Protein AF-A0AAD3X1U6-F1 (afdb_monomer)

Organism: Microbacterium maritypicum (NCBI:txid33918)

Nearest PDB structures (foldseek):
  9b3d-assembly1_H  TM=2.209E-01  e=3.262E+00  Mus musculus

Secondary structure (DSSP, 8-state):
-HHHHHHHHHHHHHT-HHHHHHHHH-HHHHHHHHHHS---TTS--------HHHHHHHHTT-HHHHHHTT--HHHHHHHHHHHHGGG-BTTBSHHHHHHHHHHHHTTTSPPP---

Mean predicted aligned error: 3.92 Å

InterPro domains:
  IPR036622 Dioxygenase LigAB, LigA subunit superfamily [G3DSA:1.10.700.10] (38-104)
  IPR036622 Dioxygenase LigAB, LigA subunit superfamily [SSF48076] (41-89)

Radius of gyration: 14.06 Å; Cα contacts (8 Å, |Δi|>4): 107; chains: 1; bounding box: 36×24×38 Å

Sequence (115 aa):
MSRYMMNKFIRAVEMSTANVNAYVADTEGFVDGWLAGGAGPDAVADDRVLTPEERTAFVERDYGTLYGLGAHPYLLWHFTEAVYEHEYTEGSGWRELVERYRAAIIPHGEVDDIP

Solvent-accessible surface area (backbone atoms only — not comparable to full-atom values): 6648 Å² total; per-residue (Å²): 110,50,52,57,39,53,46,48,48,46,46,59,34,61,73,36,73,69,38,32,51,46,34,66,76,36,37,57,62,41,52,52,54,54,41,75,43,67,52,53,97,92,44,78,83,61,79,52,58,67,52,74,66,59,49,48,26,58,54,72,64,35,61,37,57,39,44,62,70,50,39,49,56,67,61,48,50,56,35,52,48,63,68,45,56,86,74,44,54,101,87,50,37,70,70,58,50,52,53,56,48,46,66,43,32,54,87,66,47,82,69,60,97,72,133

Structure (mmCIF, N/CA/C/O backbone):
data_AF-A0AAD3X1U6-F1
#
_entry.id   AF-A0AAD3X1U6-F1
#
loop_
_atom_site.group_PDB
_atom_site.id
_atom_site.type_symbol
_atom_site.label_atom_id
_atom_site.label_alt_id
_atom_site.label_comp_id
_atom_site.label_asym_id
_atom_site.label_entity_id
_atom_site.label_seq_id
_atom_site.pdbx_PDB_ins_code
_atom_site.Cartn_x
_atom_site.Cartn_y
_atom_site.Cartn_z
_atom_site.occupancy
_atom_site.B_iso_or_equiv
_atom_site.auth_seq_id
_atom_site.auth_comp_id
_atom_site.auth_asym_id
_atom_site.auth_atom_id
_atom_site.pdbx_PDB_model_num
ATOM 1 N N . MET A 1 1 ? 16.660 2.490 -6.708 1.00 61.06 1 MET A N 1
ATOM 2 C CA . MET A 1 1 ? 15.426 2.597 -7.515 1.00 61.06 1 MET A CA 1
ATOM 3 C C . MET A 1 1 ? 14.215 1.992 -6.811 1.00 61.06 1 MET A C 1
ATOM 5 O O . MET A 1 1 ? 13.141 2.545 -6.984 1.00 61.06 1 MET A O 1
ATOM 9 N N . SER A 1 2 ? 14.354 0.953 -5.972 1.00 76.56 2 SER A N 1
ATOM 10 C CA . SER A 1 2 ? 13.187 0.293 -5.358 1.00 76.56 2 SER A CA 1
ATOM 11 C C . SER A 1 2 ? 12.333 1.219 -4.473 1.00 76.56 2 SER A C 1
ATOM 13 O O . SER A 1 2 ? 11.138 1.327 -4.706 1.00 76.56 2 SER A O 1
ATOM 15 N N . ARG A 1 3 ? 12.942 2.071 -3.626 1.00 90.12 3 ARG A N 1
ATOM 16 C CA . ARG A 1 3 ? 12.212 3.148 -2.909 1.00 90.12 3 ARG A CA 1
ATOM 17 C C . ARG A 1 3 ? 11.392 4.066 -3.827 1.00 90.12 3 ARG A C 1
ATOM 19 O O . ARG A 1 3 ? 10.314 4.506 -3.448 1.00 90.12 3 ARG A O 1
ATOM 26 N N . TYR A 1 4 ? 11.886 4.382 -5.027 1.00 92.25 4 TYR A N 1
ATOM 27 C CA . TYR A 1 4 ? 11.123 5.182 -5.991 1.00 92.25 4 TYR A CA 1
ATOM 28 C C . TYR A 1 4 ? 9.941 4.380 -6.553 1.00 92.25 4 TYR A C 1
ATOM 30 O O . TYR A 1 4 ? 8.832 4.904 -6.582 1.00 92.25 4 TYR A O 1
ATOM 38 N N . MET A 1 5 ? 10.153 3.114 -6.930 1.00 94.50 5 MET A N 1
ATOM 39 C CA . MET A 1 5 ? 9.090 2.230 -7.426 1.00 94.50 5 MET A CA 1
ATOM 40 C C . MET A 1 5 ? 8.011 1.952 -6.380 1.00 94.50 5 MET A C 1
ATOM 42 O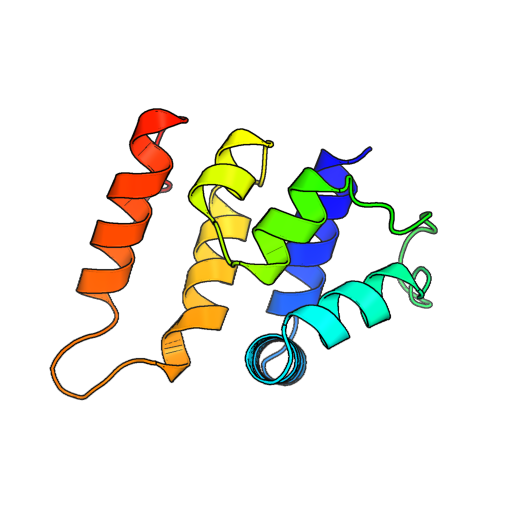 O . MET A 1 5 ? 6.835 2.078 -6.696 1.00 94.50 5 MET A O 1
ATOM 46 N N . MET A 1 6 ? 8.389 1.686 -5.131 1.00 95.81 6 MET A N 1
ATOM 47 C CA . MET A 1 6 ? 7.457 1.483 -4.022 1.00 95.81 6 MET A CA 1
ATOM 48 C C . MET A 1 6 ? 6.553 2.708 -3.819 1.00 95.81 6 MET A C 1
ATOM 50 O O . MET A 1 6 ? 5.331 2.594 -3.839 1.00 95.81 6 MET A O 1
ATOM 54 N N . ASN A 1 7 ? 7.136 3.908 -3.728 1.00 95.81 7 ASN A N 1
ATOM 55 C CA . ASN A 1 7 ? 6.357 5.143 -3.591 1.00 95.81 7 ASN A CA 1
ATOM 56 C C . ASN A 1 7 ? 5.518 5.460 -4.842 1.00 95.81 7 ASN A C 1
ATOM 58 O O . ASN A 1 7 ? 4.438 6.043 -4.743 1.00 95.81 7 ASN A O 1
ATOM 62 N N . LYS A 1 8 ? 5.983 5.060 -6.031 1.00 94.12 8 LYS A N 1
ATOM 63 C CA . LYS A 1 8 ? 5.217 5.185 -7.276 1.00 94.12 8 LYS A CA 1
ATOM 64 C C . LYS A 1 8 ? 4.026 4.227 -7.310 1.00 94.12 8 LYS A C 1
ATOM 66 O O . LYS A 1 8 ? 2.968 4.632 -7.783 1.00 94.12 8 LYS A O 1
ATOM 71 N N . PHE A 1 9 ? 4.180 3.007 -6.797 1.00 95.94 9 PHE A N 1
ATOM 72 C CA . PHE A 1 9 ? 3.093 2.039 -6.661 1.00 95.94 9 PHE A CA 1
ATOM 73 C C . PHE A 1 9 ? 2.038 2.523 -5.663 1.00 95.94 9 PHE A C 1
ATOM 75 O O . PHE A 1 9 ? 0.863 2.568 -6.016 1.00 95.94 9 PHE A O 1
ATOM 82 N N . ILE A 1 10 ? 2.464 2.996 -4.485 1.00 97.25 10 ILE A N 1
ATOM 83 C CA . ILE A 1 10 ? 1.588 3.631 -3.484 1.00 97.25 10 ILE A CA 1
ATOM 84 C C . ILE A 1 10 ? 0.721 4.711 -4.143 1.00 97.25 10 ILE A C 1
ATOM 86 O O . ILE A 1 10 ? -0.507 4.657 -4.088 1.00 97.25 10 ILE A O 1
ATOM 90 N N . ARG A 1 11 ? 1.360 5.633 -4.875 1.00 94.25 11 ARG A N 1
ATOM 91 C CA . ARG A 1 11 ? 0.650 6.680 -5.617 1.00 94.25 11 ARG A CA 1
ATOM 92 C C . ARG A 1 11 ? -0.288 6.107 -6.684 1.00 94.25 11 ARG A C 1
ATOM 94 O O . ARG A 1 11 ? -1.371 6.641 -6.887 1.00 94.25 11 ARG A O 1
ATOM 101 N N . ALA A 1 12 ? 0.110 5.054 -7.397 1.00 93.75 12 ALA A N 1
ATOM 102 C CA . ALA A 1 12 ? -0.725 4.448 -8.433 1.00 93.75 12 ALA A CA 1
ATOM 103 C C . ALA A 1 12 ? -2.029 3.865 -7.863 1.00 93.75 12 ALA A C 1
ATOM 105 O O . ALA A 1 12 ? -3.070 3.996 -8.510 1.00 93.75 12 ALA A O 1
ATOM 106 N N . VAL A 1 13 ? -1.983 3.278 -6.662 1.00 96.12 13 VAL A N 1
ATOM 107 C CA . VAL A 1 13 ? -3.180 2.809 -5.948 1.00 96.12 13 VAL A CA 1
ATOM 108 C C . VAL A 1 13 ? -4.037 3.996 -5.502 1.00 96.12 13 VAL A C 1
ATOM 110 O O . VAL A 1 13 ? -5.218 4.052 -5.831 1.00 96.12 13 VAL A O 1
ATOM 113 N N . GLU A 1 14 ? -3.439 4.979 -4.827 1.00 92.94 14 GLU A N 1
ATOM 114 C CA . GLU A 1 14 ? -4.152 6.107 -4.203 1.00 92.94 14 GLU A CA 1
ATOM 115 C C . GLU A 1 14 ? -4.747 7.108 -5.218 1.00 92.94 14 GLU A C 1
ATOM 117 O O . GLU A 1 14 ? -5.670 7.857 -4.916 1.00 92.94 14 GLU A O 1
ATOM 122 N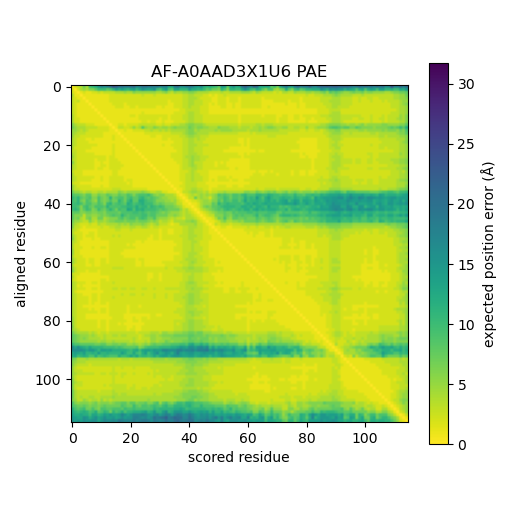 N . MET A 1 15 ? -4.259 7.120 -6.462 1.00 86.62 15 MET A N 1
ATOM 123 C CA . MET A 1 15 ? -4.631 8.125 -7.466 1.00 86.62 15 MET A CA 1
ATOM 124 C C . MET A 1 15 ? -6.116 8.161 -7.861 1.00 86.62 15 MET A C 1
ATOM 126 O O . MET A 1 15 ? -6.545 9.128 -8.496 1.00 86.62 15 MET A O 1
ATOM 130 N N . SER A 1 16 ? -6.901 7.124 -7.556 1.00 92.50 16 SER A N 1
ATOM 131 C CA . SER A 1 16 ? -8.352 7.157 -7.752 1.00 92.50 16 SER A CA 1
ATOM 132 C C . SER A 1 16 ? -9.075 6.131 -6.887 1.00 92.50 16 SER A C 1
ATOM 134 O O . SER A 1 16 ? -8.562 5.040 -6.646 1.00 92.50 16 SER A O 1
ATOM 136 N N . THR A 1 17 ? -10.331 6.420 -6.540 1.00 94.06 17 THR A N 1
ATOM 137 C CA . THR A 1 17 ? -11.230 5.461 -5.877 1.00 94.06 17 THR A CA 1
ATOM 138 C C . THR A 1 17 ? -11.352 4.148 -6.655 1.00 94.06 17 THR A C 1
ATOM 140 O O . THR A 1 17 ? -11.455 3.084 -6.059 1.00 94.06 17 THR A O 1
ATOM 143 N N . ALA A 1 18 ? -11.306 4.195 -7.991 1.00 95.94 18 ALA A N 1
ATOM 144 C CA . ALA A 1 18 ? -11.356 2.990 -8.816 1.00 95.94 18 ALA A CA 1
ATOM 145 C C . ALA A 1 18 ? -10.130 2.087 -8.599 1.00 95.94 18 ALA A C 1
ATOM 147 O O . ALA A 1 18 ? -10.285 0.873 -8.497 1.00 95.94 18 ALA A O 1
ATOM 148 N N . ASN A 1 19 ? -8.935 2.673 -8.485 1.00 96.31 19 ASN A N 1
ATOM 149 C CA . ASN A 1 19 ? -7.706 1.921 -8.234 1.00 96.31 19 ASN A CA 1
ATOM 150 C C . ASN A 1 19 ? -7.656 1.379 -6.808 1.00 96.31 19 ASN A C 1
ATOM 152 O O . ASN A 1 19 ? -7.300 0.219 -6.633 1.00 96.31 19 ASN A O 1
ATOM 156 N N . VAL A 1 20 ? -8.069 2.174 -5.817 1.00 97.69 20 VAL A N 1
ATOM 157 C CA . VAL A 1 20 ? -8.212 1.706 -4.430 1.00 97.69 20 VAL A CA 1
ATOM 158 C C . VAL A 1 20 ? -9.163 0.511 -4.376 1.00 97.69 20 VAL A C 1
ATOM 160 O O . VAL A 1 20 ? -8.789 -0.540 -3.871 1.00 97.69 20 VAL A O 1
ATOM 163 N N . ASN A 1 21 ? -10.351 0.616 -4.979 1.00 96.62 21 ASN A N 1
ATOM 164 C CA . ASN A 1 21 ? -11.323 -0.479 -5.004 1.00 96.62 21 ASN A CA 1
ATOM 165 C C . ASN A 1 21 ? -10.789 -1.725 -5.725 1.00 96.62 21 ASN A C 1
ATOM 167 O O . ASN A 1 21 ? -11.024 -2.841 -5.268 1.00 96.62 21 ASN A O 1
ATOM 171 N N . ALA A 1 22 ? -10.070 -1.551 -6.838 1.00 97.19 22 ALA A N 1
ATOM 172 C CA . ALA A 1 22 ? -9.464 -2.661 -7.570 1.00 97.19 22 ALA A CA 1
ATOM 173 C C . ALA A 1 22 ? -8.363 -3.350 -6.748 1.00 97.19 22 ALA A C 1
ATOM 175 O O . ALA A 1 22 ? -8.352 -4.574 -6.656 1.00 97.19 22 ALA A O 1
ATOM 176 N N . TYR A 1 23 ? -7.491 -2.568 -6.108 1.00 98.00 23 TYR A N 1
ATOM 177 C CA . TYR A 1 23 ? -6.462 -3.067 -5.197 1.00 98.00 23 TYR A CA 1
ATOM 178 C C . TYR A 1 23 ? -7.070 -3.805 -4.007 1.00 98.00 23 TYR A C 1
ATOM 180 O O . TYR A 1 23 ? -6.580 -4.844 -3.588 1.00 98.00 23 TYR A O 1
ATOM 188 N N . VAL A 1 24 ? -8.163 -3.283 -3.460 1.00 96.81 24 VAL A N 1
ATOM 189 C CA . VAL A 1 24 ? -8.834 -3.888 -2.315 1.00 96.81 24 VAL A CA 1
ATOM 190 C C . VAL A 1 24 ? -9.490 -5.219 -2.675 1.00 96.81 24 VAL A C 1
ATOM 192 O O . VAL A 1 24 ? -9.413 -6.167 -1.892 1.00 96.81 24 VAL A O 1
ATOM 195 N N . ALA A 1 25 ? -10.147 -5.277 -3.835 1.00 97.31 25 ALA A N 1
ATOM 196 C CA . ALA A 1 25 ? -10.891 -6.447 -4.285 1.00 97.31 25 ALA A CA 1
ATOM 197 C C . ALA A 1 25 ? -9.982 -7.621 -4.685 1.00 97.31 25 ALA A C 1
ATOM 199 O O . ALA A 1 25 ? -10.366 -8.773 -4.491 1.00 97.31 25 ALA A O 1
ATOM 200 N N . ASP A 1 26 ? -8.800 -7.330 -5.236 1.00 98.12 26 ASP A N 1
ATOM 201 C CA . ASP A 1 26 ? -7.798 -8.321 -5.634 1.00 98.12 26 ASP A CA 1
ATOM 202 C C . ASP A 1 26 ? -6.386 -7.732 -5.488 1.00 98.12 26 ASP A C 1
ATOM 204 O O . ASP A 1 26 ? -5.787 -7.239 -6.448 1.00 98.12 26 ASP A O 1
ATOM 208 N N . THR A 1 27 ? -5.865 -7.749 -4.256 1.00 97.88 27 THR A N 1
ATOM 209 C CA . THR A 1 27 ? -4.568 -7.140 -3.927 1.00 97.88 27 THR A CA 1
ATOM 210 C C . THR A 1 27 ? -3.439 -7.736 -4.765 1.00 97.88 27 THR A C 1
ATOM 212 O O . THR A 1 27 ? -2.645 -7.001 -5.351 1.00 97.88 27 THR A O 1
ATOM 215 N N . GLU A 1 28 ? -3.369 -9.066 -4.849 1.00 98.38 28 GLU A N 1
ATOM 216 C CA . GLU A 1 28 ? -2.310 -9.750 -5.591 1.00 98.38 28 GLU A CA 1
ATOM 217 C C . GLU A 1 28 ? -2.432 -9.502 -7.097 1.00 98.38 28 GLU A C 1
ATOM 219 O O . GLU A 1 28 ? -1.446 -9.113 -7.730 1.00 98.38 28 GLU A O 1
ATOM 224 N N . GLY A 1 29 ? -3.638 -9.623 -7.659 1.00 98.31 29 GLY A N 1
ATOM 225 C CA . GLY A 1 29 ? -3.869 -9.359 -9.076 1.00 98.31 29 GLY A CA 1
ATOM 226 C C . GLY A 1 29 ? -3.579 -7.911 -9.471 1.00 98.31 29 GLY A C 1
ATOM 227 O O . GLY A 1 29 ? -3.015 -7.669 -10.543 1.00 98.31 29 GLY A O 1
ATOM 228 N N . PHE A 1 30 ? -3.887 -6.936 -8.609 1.00 97.81 30 PHE A N 1
ATOM 229 C CA . PHE A 1 30 ? -3.537 -5.537 -8.861 1.00 97.81 30 PHE A CA 1
ATOM 230 C C . PHE A 1 30 ? -2.021 -5.319 -8.846 1.00 97.81 30 PHE A C 1
ATOM 232 O O . PHE A 1 30 ? -1.490 -4.659 -9.745 1.00 97.81 30 PHE A O 1
ATOM 239 N N . VAL A 1 31 ? -1.319 -5.866 -7.845 1.00 97.94 31 VAL A N 1
ATOM 240 C CA . VAL A 1 31 ? 0.146 -5.769 -7.741 1.00 97.94 31 VAL A CA 1
ATOM 241 C C . VAL A 1 31 ? 0.796 -6.363 -8.991 1.00 97.94 31 VAL A C 1
ATOM 243 O O . VAL A 1 31 ? 1.557 -5.674 -9.672 1.00 97.94 31 VAL A O 1
ATOM 246 N N . ASP A 1 32 ? 0.438 -7.593 -9.356 1.00 97.38 32 ASP A N 1
ATOM 247 C CA . ASP A 1 32 ? 1.017 -8.276 -10.516 1.00 97.38 32 ASP A CA 1
ATOM 248 C C . ASP A 1 32 ? 0.674 -7.579 -11.836 1.00 97.38 32 ASP A C 1
ATOM 250 O O . ASP A 1 32 ? 1.539 -7.412 -12.699 1.00 97.38 32 ASP A O 1
ATOM 254 N N . GLY A 1 33 ? -0.565 -7.103 -11.982 1.00 96.38 33 GLY A N 1
ATOM 255 C CA . GLY A 1 33 ? -0.995 -6.345 -13.154 1.00 96.38 33 GLY A CA 1
ATOM 256 C C . GLY A 1 33 ? -0.237 -5.027 -13.314 1.00 96.38 33 GLY A C 1
ATOM 257 O O . GLY A 1 33 ? 0.132 -4.648 -14.430 1.00 96.38 33 GLY A O 1
ATOM 258 N N . TRP A 1 34 ? 0.049 -4.333 -12.209 1.00 95.12 34 TRP A N 1
ATOM 259 C CA . TRP A 1 34 ? 0.860 -3.122 -12.256 1.00 95.12 34 TRP A CA 1
ATOM 260 C C . TRP A 1 34 ? 2.306 -3.429 -12.648 1.00 95.12 34 TRP A C 1
ATOM 262 O O . TRP A 1 34 ? 2.815 -2.758 -13.548 1.00 95.12 34 TRP A O 1
ATOM 272 N N . LEU A 1 35 ? 2.930 -4.446 -12.040 1.00 94.81 35 LEU A N 1
ATOM 273 C CA . LEU A 1 35 ? 4.311 -4.872 -12.322 1.00 94.81 35 LEU A CA 1
ATOM 274 C C . LEU A 1 35 ? 4.500 -5.338 -13.773 1.00 94.81 35 LEU A C 1
ATOM 276 O O . LEU A 1 35 ? 5.522 -5.049 -14.385 1.00 94.81 35 LEU A O 1
ATOM 280 N N . ALA A 1 36 ? 3.507 -6.026 -14.346 1.00 94.06 36 ALA A N 1
ATOM 281 C CA . ALA A 1 36 ? 3.535 -6.471 -15.742 1.00 94.06 36 ALA A CA 1
ATOM 282 C C . ALA A 1 36 ? 3.316 -5.331 -16.757 1.00 94.06 36 ALA A C 1
ATOM 284 O O . ALA A 1 36 ? 3.574 -5.498 -17.952 1.00 94.06 36 ALA A O 1
ATOM 285 N N . GLY A 1 37 ? 2.800 -4.186 -16.302 1.00 88.56 37 GLY A N 1
ATOM 286 C CA . GLY A 1 37 ? 2.606 -2.998 -17.124 1.00 88.56 37 GLY A CA 1
ATOM 287 C C . GLY A 1 37 ? 3.890 -2.190 -17.334 1.00 88.56 37 GLY A C 1
ATOM 288 O O . GLY A 1 37 ? 4.968 -2.537 -16.873 1.00 88.56 37 GLY A O 1
ATOM 289 N N . GLY A 1 38 ? 3.763 -1.050 -18.010 1.00 83.00 38 GLY A N 1
ATOM 290 C CA . GLY A 1 38 ? 4.841 -0.069 -18.159 1.00 83.00 38 GLY A CA 1
ATOM 291 C C . GLY A 1 38 ? 4.350 1.336 -17.837 1.00 83.00 38 GLY A C 1
ATOM 292 O O . GLY A 1 38 ? 3.164 1.542 -17.570 1.00 83.00 38 GLY A O 1
ATOM 293 N N . ALA A 1 39 ? 5.242 2.324 -17.846 1.00 79.00 39 ALA A N 1
ATOM 294 C CA . ALA A 1 39 ? 4.856 3.722 -17.661 1.00 79.00 39 ALA A CA 1
ATOM 295 C C . ALA A 1 39 ? 3.686 4.120 -18.585 1.00 79.00 39 ALA A C 1
ATOM 297 O O . ALA A 1 39 ? 3.667 3.789 -19.771 1.00 79.00 39 ALA A O 1
ATOM 298 N N . GLY A 1 40 ? 2.691 4.812 -18.019 1.00 73.06 40 GLY A N 1
ATOM 299 C CA . GLY A 1 40 ? 1.606 5.400 -18.804 1.00 73.06 40 GLY A CA 1
ATOM 300 C C . GLY A 1 40 ? 2.122 6.521 -19.717 1.00 73.06 40 GLY A C 1
ATOM 301 O O . GLY A 1 40 ? 3.252 6.977 -19.536 1.00 73.06 40 GLY A O 1
ATOM 302 N N . PRO A 1 41 ? 1.303 7.003 -20.667 1.00 76.25 41 PRO A N 1
ATOM 303 C CA . PRO A 1 41 ? 1.733 7.987 -21.667 1.00 76.25 41 PRO A CA 1
ATOM 304 C C . PRO A 1 41 ? 2.268 9.294 -21.059 1.00 76.25 41 PRO A C 1
ATOM 306 O O . PRO A 1 41 ? 3.146 9.919 -21.644 1.00 76.25 41 PRO A O 1
ATOM 309 N N . ASP A 1 42 ? 1.797 9.658 -19.863 1.00 76.94 42 ASP A N 1
ATOM 310 C CA . ASP A 1 42 ? 2.177 10.884 -19.150 1.00 76.94 42 ASP A CA 1
ATOM 311 C C . ASP A 1 42 ? 3.200 10.645 -18.019 1.00 76.94 42 ASP A C 1
ATOM 313 O O . ASP A 1 42 ? 3.400 11.499 -17.152 1.00 76.94 42 ASP A O 1
ATOM 317 N N . ALA A 1 43 ? 3.841 9.472 -17.984 1.00 75.50 43 ALA A N 1
ATOM 318 C CA . ALA A 1 43 ? 4.808 9.105 -16.955 1.00 75.50 43 ALA A CA 1
ATOM 319 C C . ALA A 1 43 ? 6.206 8.869 -17.538 1.00 75.50 43 ALA A C 1
ATOM 321 O O . ALA A 1 43 ? 6.376 8.355 -18.640 1.00 75.50 43 ALA A O 1
ATOM 322 N N . VAL A 1 44 ? 7.234 9.196 -16.749 1.00 79.62 44 VAL A N 1
ATOM 323 C CA . VAL A 1 44 ? 8.615 8.805 -17.062 1.00 79.62 44 VAL A CA 1
ATOM 324 C C . VAL A 1 44 ? 8.702 7.280 -17.118 1.00 79.62 44 VAL A C 1
ATOM 326 O O . VAL A 1 44 ? 8.187 6.612 -16.216 1.00 79.62 44 VAL A O 1
ATOM 329 N N . ALA A 1 45 ? 9.360 6.770 -18.164 1.00 81.12 45 ALA A N 1
ATOM 330 C CA . ALA A 1 45 ? 9.617 5.349 -18.363 1.00 81.12 45 ALA A CA 1
ATOM 331 C C . ALA A 1 45 ? 10.371 4.740 -17.171 1.00 81.12 45 ALA A C 1
ATOM 333 O O . ALA A 1 45 ? 11.337 5.317 -16.670 1.00 81.12 45 ALA A O 1
ATOM 334 N N . ASP A 1 46 ? 9.928 3.563 -16.745 1.00 84.31 46 ASP A N 1
ATOM 335 C CA . ASP A 1 46 ? 10.534 2.747 -15.699 1.00 84.31 46 ASP A CA 1
ATOM 336 C C . ASP A 1 46 ? 10.314 1.260 -15.999 1.00 84.31 46 ASP A C 1
ATOM 338 O O . ASP A 1 46 ? 9.648 0.897 -16.970 1.00 84.31 46 ASP A O 1
ATOM 342 N N . ASP A 1 47 ? 10.932 0.415 -15.182 1.00 84.75 47 ASP A N 1
ATOM 343 C CA . ASP A 1 47 ? 10.904 -1.041 -15.283 1.00 84.75 47 ASP A CA 1
ATOM 344 C C . ASP A 1 47 ? 9.825 -1.692 -14.402 1.00 84.75 47 ASP A C 1
ATOM 346 O O . ASP A 1 47 ? 9.671 -2.908 -14.458 1.00 84.75 47 ASP A O 1
ATOM 350 N N . ARG A 1 48 ? 9.098 -0.899 -13.596 1.00 90.88 48 ARG A N 1
ATOM 351 C CA . ARG A 1 48 ? 8.114 -1.350 -12.594 1.00 90.88 48 ARG A CA 1
ATOM 352 C C . ARG A 1 48 ? 8.572 -2.574 -11.803 1.00 90.88 48 ARG A C 1
ATOM 354 O O . ARG A 1 48 ? 7.847 -3.554 -11.677 1.00 90.88 48 ARG A O 1
ATOM 361 N N . VAL A 1 49 ? 9.776 -2.512 -11.241 1.00 92.88 49 VAL A N 1
ATOM 362 C CA . VAL A 1 49 ? 10.309 -3.607 -10.423 1.00 92.88 49 VAL A CA 1
ATOM 363 C C . VAL A 1 49 ? 10.132 -3.314 -8.937 1.00 92.88 49 VAL A C 1
ATOM 365 O O . VAL A 1 49 ? 10.564 -2.273 -8.436 1.00 92.88 49 VAL A O 1
ATOM 368 N N . LEU A 1 50 ? 9.558 -4.285 -8.230 1.00 95.06 50 LEU A N 1
ATOM 369 C CA . LEU A 1 50 ? 9.620 -4.407 -6.777 1.00 95.06 50 LEU A CA 1
ATOM 370 C C . LEU A 1 50 ? 10.502 -5.600 -6.407 1.00 95.06 50 LEU A C 1
ATOM 372 O O . LEU A 1 50 ? 10.581 -6.584 -7.149 1.00 95.06 50 LEU A O 1
ATOM 376 N N . THR A 1 51 ? 11.169 -5.532 -5.258 1.00 96.50 51 THR A N 1
ATOM 377 C CA . THR A 1 51 ? 11.799 -6.728 -4.687 1.00 96.50 51 THR A CA 1
ATOM 378 C C . THR A 1 51 ? 10.722 -7.736 -4.257 1.00 96.50 51 THR A C 1
ATOM 380 O O . THR A 1 51 ? 9.566 -7.354 -4.058 1.00 96.50 51 THR A O 1
ATOM 383 N N . PRO A 1 52 ? 11.066 -9.025 -4.071 1.00 97.25 52 PRO A N 1
ATOM 384 C CA . PRO A 1 52 ? 10.113 -9.996 -3.535 1.00 97.25 52 PRO A CA 1
ATOM 385 C C . PRO A 1 52 ? 9.520 -9.567 -2.186 1.00 97.25 52 PRO A C 1
ATOM 387 O O . PRO A 1 52 ? 8.334 -9.756 -1.958 1.00 97.25 52 PRO A O 1
ATOM 390 N N . GLU A 1 53 ? 10.330 -8.948 -1.325 1.00 97.69 53 GLU A N 1
ATOM 391 C CA . GLU A 1 53 ? 9.907 -8.457 -0.010 1.00 97.69 53 GLU A CA 1
ATOM 392 C C . GLU A 1 53 ? 8.933 -7.277 -0.125 1.00 97.69 53 GLU A C 1
ATOM 394 O O . GLU A 1 53 ? 7.879 -7.290 0.502 1.00 97.69 53 GLU A O 1
ATOM 399 N N . GLU A 1 54 ? 9.227 -6.303 -0.993 1.00 98.06 54 GLU A N 1
ATOM 400 C CA . GLU A 1 54 ? 8.325 -5.177 -1.267 1.00 98.06 54 GLU A CA 1
ATOM 401 C C . GLU A 1 54 ? 6.992 -5.661 -1.855 1.00 98.06 54 GLU A C 1
ATOM 403 O O . GLU A 1 54 ? 5.931 -5.200 -1.435 1.00 98.06 54 GLU A O 1
ATOM 408 N N . ARG A 1 55 ? 7.029 -6.618 -2.798 1.00 97.88 55 ARG A N 1
ATOM 409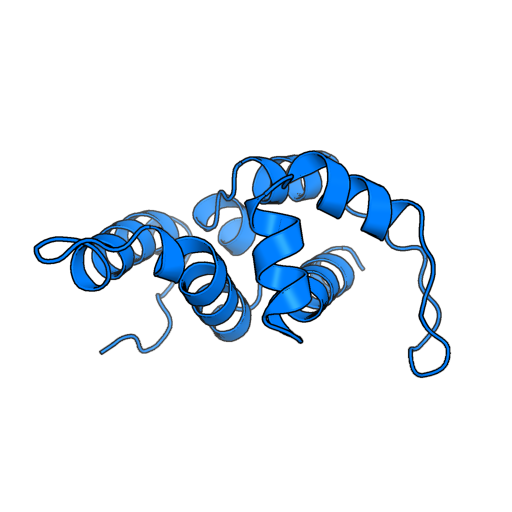 C CA . ARG A 1 55 ? 5.815 -7.226 -3.368 1.00 97.88 55 ARG A CA 1
ATOM 410 C C . ARG A 1 55 ? 4.978 -7.883 -2.274 1.00 97.88 55 ARG A C 1
ATOM 412 O O . ARG A 1 55 ? 3.782 -7.615 -2.200 1.00 97.88 55 ARG A O 1
ATOM 419 N N . THR A 1 56 ? 5.590 -8.729 -1.445 1.00 98.50 56 THR A N 1
ATOM 420 C CA . THR A 1 56 ? 4.893 -9.406 -0.343 1.00 98.50 56 THR A CA 1
ATOM 421 C C . THR A 1 56 ? 4.272 -8.398 0.615 1.00 98.50 56 THR A C 1
ATOM 423 O O . THR A 1 56 ? 3.090 -8.515 0.919 1.00 98.50 56 THR A O 1
ATOM 426 N N . ALA A 1 57 ? 5.012 -7.357 1.005 1.00 98.38 57 ALA A N 1
ATOM 427 C CA . ALA A 1 57 ? 4.507 -6.333 1.913 1.00 98.38 57 ALA A CA 1
ATOM 428 C C . ALA A 1 57 ? 3.283 -5.590 1.344 1.00 98.38 57 ALA A C 1
ATOM 430 O O . ALA A 1 57 ? 2.343 -5.301 2.081 1.00 98.38 57 ALA A O 1
ATOM 431 N N . PHE A 1 58 ? 3.224 -5.339 0.030 1.00 98.38 58 PHE A N 1
ATOM 432 C CA . PHE A 1 58 ? 2.003 -4.816 -0.592 1.00 98.38 58 PHE A CA 1
ATOM 433 C C . PHE A 1 58 ? 0.854 -5.826 -0.571 1.00 98.38 58 PHE A C 1
ATOM 435 O O . PHE A 1 58 ? -0.241 -5.489 -0.122 1.00 98.38 58 PHE A O 1
ATOM 442 N N . VAL A 1 59 ? 1.091 -7.069 -0.999 1.00 98.38 59 VAL A N 1
ATOM 443 C CA . VAL A 1 59 ? 0.048 -8.112 -1.037 1.00 98.38 59 VAL A CA 1
ATOM 444 C C . VAL A 1 59 ? -0.567 -8.351 0.345 1.00 98.38 59 VAL A C 1
ATOM 446 O O . VAL A 1 59 ? -1.786 -8.465 0.467 1.00 98.38 59 VAL A O 1
ATOM 449 N N . GLU A 1 60 ? 0.259 -8.353 1.389 1.00 98.12 60 GLU A N 1
ATOM 450 C CA . GLU A 1 60 ? -0.166 -8.533 2.782 1.00 98.12 60 GLU A CA 1
ATOM 451 C C . GLU A 1 60 ? -0.663 -7.232 3.440 1.00 98.12 60 GLU A C 1
ATOM 453 O O . GLU A 1 60 ? -1.149 -7.265 4.570 1.00 98.12 60 GLU A O 1
ATOM 458 N N . ARG A 1 61 ? -0.577 -6.091 2.737 1.00 97.19 61 ARG A N 1
ATOM 459 C CA . ARG A 1 61 ? -0.840 -4.733 3.256 1.00 97.19 61 ARG A CA 1
ATOM 460 C C . ARG A 1 61 ? -0.047 -4.422 4.535 1.00 97.19 61 ARG A C 1
ATOM 462 O O . ARG A 1 61 ? -0.513 -3.691 5.408 1.00 97.19 61 ARG A O 1
ATOM 469 N N . ASP A 1 62 ? 1.171 -4.948 4.630 1.00 98.06 62 ASP A N 1
ATOM 470 C CA . ASP A 1 62 ? 2.076 -4.762 5.761 1.00 98.06 62 ASP A CA 1
ATOM 471 C C . ASP A 1 62 ? 2.762 -3.389 5.688 1.00 98.06 62 ASP A C 1
ATOM 473 O O . ASP A 1 62 ? 3.901 -3.229 5.235 1.00 98.06 62 ASP A O 1
ATOM 477 N N . TYR A 1 63 ? 2.039 -2.364 6.140 1.00 96.75 63 TYR A N 1
ATOM 478 C CA . TYR A 1 63 ? 2.535 -0.990 6.200 1.00 96.75 63 TYR A CA 1
ATOM 479 C C . TYR A 1 63 ? 3.740 -0.822 7.145 1.00 96.75 63 TYR A C 1
ATOM 481 O O . TYR A 1 63 ? 4.542 0.085 6.931 1.00 96.75 63 TYR A O 1
ATOM 489 N N . GLY A 1 64 ? 3.931 -1.699 8.138 1.00 97.31 64 GLY A N 1
ATOM 490 C CA . GLY A 1 64 ? 5.126 -1.689 8.991 1.00 97.31 64 GLY A CA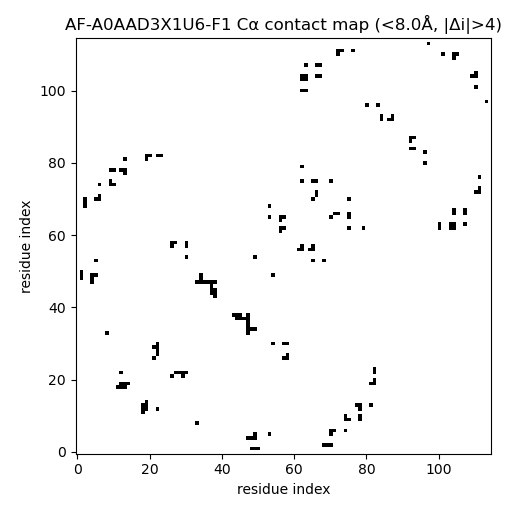 1
ATOM 491 C C . GLY A 1 64 ? 6.377 -2.038 8.187 1.00 97.31 64 GLY A C 1
ATOM 492 O O . GLY A 1 64 ? 7.333 -1.256 8.137 1.00 97.31 64 GLY A O 1
ATOM 493 N N . THR A 1 65 ? 6.324 -3.157 7.461 1.00 98.00 65 THR A N 1
ATOM 494 C CA . THR A 1 65 ? 7.405 -3.573 6.558 1.00 98.00 65 THR A CA 1
ATOM 495 C C . THR A 1 65 ? 7.625 -2.549 5.444 1.00 98.00 65 THR A C 1
ATOM 497 O O . THR A 1 65 ? 8.765 -2.144 5.211 1.00 98.00 65 THR A O 1
ATOM 500 N N . LEU A 1 66 ? 6.565 -2.040 4.801 1.00 97.81 66 LEU A N 1
ATOM 501 C CA . LEU A 1 66 ? 6.692 -1.000 3.767 1.00 97.81 66 LEU A CA 1
ATOM 502 C C . LEU A 1 66 ? 7.408 0.255 4.293 1.00 97.81 66 LEU A C 1
ATOM 504 O O . LEU A 1 66 ? 8.288 0.796 3.616 1.00 97.81 66 LEU A O 1
ATOM 508 N N . TYR A 1 67 ? 7.085 0.703 5.510 1.00 97.38 67 TYR A N 1
ATOM 509 C CA . TYR A 1 67 ? 7.788 1.817 6.148 1.00 97.38 67 TYR A CA 1
ATOM 510 C C . TYR A 1 67 ? 9.264 1.487 6.385 1.00 97.38 67 TYR A C 1
ATOM 512 O O . TYR A 1 67 ? 10.138 2.268 6.006 1.00 97.38 67 TYR A O 1
ATOM 520 N N . GLY A 1 68 ? 9.556 0.315 6.959 1.00 96.56 68 GLY A N 1
ATOM 521 C CA . GLY A 1 68 ? 10.924 -0.150 7.208 1.00 96.56 68 GLY A CA 1
ATOM 522 C C . GLY A 1 68 ? 11.778 -0.242 5.936 1.00 96.56 68 GLY A C 1
ATOM 523 O O . GLY A 1 68 ? 12.972 0.060 5.966 1.00 96.56 68 GLY A O 1
ATOM 524 N N . LEU A 1 69 ? 11.158 -0.572 4.799 1.00 96.56 69 LEU A N 1
ATOM 525 C CA . LEU A 1 69 ? 11.785 -0.603 3.470 1.00 96.56 69 LEU A CA 1
ATOM 526 C C . LEU A 1 69 ? 11.953 0.794 2.838 1.00 96.56 69 LEU A C 1
ATOM 528 O O . LEU A 1 69 ? 12.606 0.951 1.800 1.00 96.56 69 LEU A O 1
ATOM 532 N N . GLY A 1 70 ? 11.415 1.836 3.475 1.00 95.81 70 GLY A N 1
ATOM 533 C CA . GLY A 1 70 ? 11.589 3.234 3.091 1.00 95.81 70 GLY A CA 1
ATOM 534 C C . GLY A 1 70 ? 10.434 3.826 2.285 1.00 95.81 70 GLY A C 1
ATOM 535 O O . GLY A 1 70 ? 10.676 4.708 1.449 1.00 95.81 70 GLY A O 1
ATOM 536 N N . ALA A 1 71 ? 9.203 3.348 2.493 1.00 96.56 71 ALA A N 1
ATOM 537 C CA . ALA A 1 71 ? 8.010 4.037 2.014 1.00 96.56 71 ALA A CA 1
ATOM 538 C C . ALA A 1 71 ? 7.941 5.433 2.646 1.00 96.56 71 ALA A C 1
ATOM 540 O O . ALA A 1 71 ? 8.311 5.639 3.801 1.00 96.56 71 ALA A O 1
ATOM 541 N N . HIS A 1 72 ? 7.512 6.418 1.865 1.00 94.88 72 HIS A N 1
ATOM 542 C CA . HIS A 1 72 ? 7.421 7.788 2.341 1.00 94.88 72 HIS A CA 1
ATOM 543 C C . HIS A 1 72 ? 6.293 7.888 3.383 1.00 94.88 72 HIS A C 1
ATOM 545 O O . HIS A 1 72 ? 5.161 7.561 3.024 1.00 94.88 72 HIS A O 1
ATOM 551 N N . PRO A 1 73 ? 6.543 8.394 4.609 1.00 94.19 73 PRO A N 1
ATOM 552 C CA . PRO A 1 73 ? 5.573 8.347 5.711 1.00 94.19 73 PRO A CA 1
ATOM 553 C C . PRO A 1 73 ? 4.186 8.893 5.345 1.00 94.19 73 PRO A C 1
ATOM 555 O O . PRO A 1 73 ? 3.190 8.199 5.515 1.00 94.19 73 PRO A O 1
ATOM 558 N N . TYR A 1 74 ? 4.150 10.082 4.736 1.00 92.69 74 TYR A N 1
ATOM 559 C CA . TYR A 1 74 ? 2.913 10.718 4.270 1.00 92.69 74 TYR A CA 1
ATOM 560 C C . TYR A 1 74 ? 2.145 9.885 3.232 1.00 92.69 74 TYR A C 1
ATOM 562 O O . TYR A 1 74 ? 0.956 9.631 3.389 1.00 92.69 74 TYR A O 1
ATOM 570 N N . LEU A 1 75 ? 2.825 9.411 2.179 1.00 95.00 75 LEU A N 1
ATOM 571 C CA . LEU A 1 75 ? 2.176 8.611 1.136 1.00 95.00 75 LEU A CA 1
ATOM 572 C C . LEU A 1 75 ? 1.668 7.282 1.697 1.00 95.00 75 LEU A C 1
ATOM 574 O O . LEU A 1 75 ? 0.596 6.821 1.322 1.00 95.00 75 LEU A O 1
ATOM 578 N N . LEU A 1 76 ? 2.440 6.669 2.597 1.00 96.00 76 LEU A N 1
ATOM 579 C CA . LEU A 1 76 ? 2.070 5.414 3.228 1.00 96.00 76 LEU A CA 1
ATOM 580 C C . LEU A 1 76 ? 0.832 5.571 4.114 1.00 96.00 76 LEU A C 1
ATOM 582 O O . LEU A 1 76 ? -0.040 4.705 4.065 1.00 96.00 76 LEU A O 1
ATOM 586 N N . TRP A 1 77 ? 0.732 6.6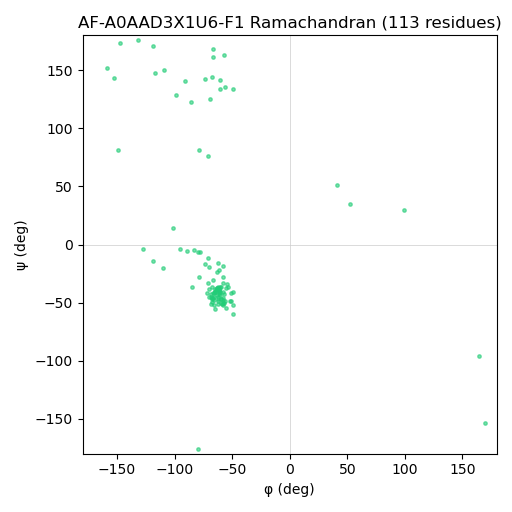59 4.885 1.00 95.25 77 TRP A N 1
ATOM 587 C CA . TRP A 1 77 ? -0.450 6.924 5.701 1.00 95.25 77 TRP A CA 1
ATOM 588 C C . TRP A 1 77 ? -1.700 7.091 4.833 1.00 95.25 77 TRP A C 1
ATOM 590 O O . TRP A 1 77 ? -2.669 6.366 5.034 1.00 95.25 77 TRP A O 1
ATOM 600 N N . HIS A 1 78 ? -1.651 7.950 3.813 1.00 93.81 78 HIS A N 1
ATOM 601 C CA . HIS A 1 78 ? -2.790 8.177 2.917 1.00 93.81 78 HIS A CA 1
ATOM 602 C C . HIS A 1 78 ? -3.215 6.921 2.147 1.00 93.81 78 HIS A C 1
ATOM 604 O O . HIS A 1 78 ? -4.405 6.637 2.012 1.00 93.81 78 HIS A O 1
ATOM 610 N N . PHE A 1 79 ? -2.253 6.117 1.694 1.00 96.25 79 PHE A N 1
ATOM 611 C CA . PHE A 1 79 ? -2.552 4.811 1.115 1.00 96.25 79 PHE A CA 1
ATOM 612 C C . PHE A 1 79 ? -3.213 3.875 2.122 1.00 96.25 79 PHE A C 1
ATOM 614 O O . PHE A 1 79 ? -4.222 3.261 1.791 1.00 96.25 79 PHE A O 1
ATOM 621 N N . THR A 1 80 ? -2.674 3.786 3.340 1.00 95.81 80 THR A N 1
ATOM 622 C CA . THR A 1 80 ? -3.225 2.934 4.403 1.00 95.81 80 THR A CA 1
ATOM 623 C C . THR A 1 80 ? -4.659 3.349 4.715 1.00 95.81 80 THR A C 1
ATOM 625 O O . THR A 1 80 ? -5.553 2.513 4.757 1.00 95.81 80 THR A O 1
ATOM 628 N N . GLU A 1 81 ? -4.907 4.643 4.865 1.00 94.19 81 GLU A N 1
ATOM 629 C CA . GLU A 1 81 ? -6.242 5.188 5.072 1.00 94.19 81 GLU A CA 1
ATOM 630 C C . GLU A 1 81 ? -7.207 4.756 3.958 1.00 94.19 81 GLU A C 1
ATOM 632 O O . GLU A 1 81 ? -8.230 4.123 4.231 1.00 94.19 81 GLU A O 1
ATOM 637 N N . ALA A 1 82 ? -6.842 5.009 2.699 1.00 94.75 82 ALA A N 1
ATOM 638 C CA . ALA A 1 82 ? -7.689 4.712 1.549 1.00 94.75 82 ALA A CA 1
ATOM 639 C C . ALA A 1 82 ? -8.012 3.212 1.416 1.00 94.75 82 ALA A C 1
ATOM 641 O O . ALA A 1 82 ? -9.148 2.836 1.118 1.00 94.75 82 ALA A O 1
ATOM 642 N N . VAL A 1 83 ? -7.033 2.331 1.655 1.00 95.69 83 VAL A N 1
ATOM 643 C CA . VAL A 1 83 ? -7.231 0.877 1.532 1.00 95.69 83 VAL A CA 1
ATOM 644 C C . VAL A 1 83 ? -7.929 0.247 2.733 1.00 95.69 83 VAL A C 1
ATOM 646 O O . VAL A 1 83 ? -8.233 -0.933 2.649 1.00 95.69 83 VAL A O 1
ATOM 649 N N . TYR A 1 84 ? -8.191 0.968 3.825 1.00 94.81 84 TYR A N 1
ATOM 650 C CA . TYR A 1 84 ? -8.901 0.431 4.998 1.00 94.81 84 TYR A CA 1
ATOM 651 C C . TYR A 1 84 ? -10.214 1.163 5.306 1.00 94.81 84 TYR A C 1
ATOM 653 O O . TYR A 1 84 ? -11.038 0.625 6.042 1.00 94.81 84 TYR A O 1
ATOM 661 N N . GLU A 1 85 ? -10.461 2.342 4.721 1.00 91.06 85 GLU A N 1
ATOM 662 C CA . GLU A 1 85 ? -11.688 3.129 4.928 1.00 91.06 85 GLU A CA 1
ATOM 663 C C . GLU A 1 85 ? -12.969 2.307 4.728 1.00 91.06 85 GLU A C 1
ATOM 665 O O . GLU A 1 85 ? -13.918 2.396 5.506 1.00 91.06 85 GLU A O 1
ATOM 670 N N . HIS A 1 86 ? -12.990 1.466 3.698 1.00 87.69 86 HIS A N 1
ATOM 671 C CA . HIS A 1 86 ? -14.152 0.653 3.346 1.00 87.69 86 HIS A CA 1
ATOM 672 C C . HIS A 1 86 ? -14.433 -0.492 4.341 1.00 87.69 86 HIS A C 1
ATOM 674 O O . HIS A 1 86 ? -15.490 -1.117 4.262 1.00 87.69 86 HIS A O 1
ATOM 680 N N . GLU A 1 87 ? -13.504 -0.782 5.258 1.00 89.12 87 GLU A N 1
ATOM 681 C CA . GLU A 1 87 ? -13.657 -1.799 6.305 1.00 89.12 87 GLU A CA 1
ATOM 682 C C . GLU A 1 87 ? -14.293 -1.222 7.584 1.00 89.12 87 GLU A C 1
ATOM 684 O O . GLU A 1 87 ? -14.583 -1.962 8.527 1.00 89.12 87 GLU A O 1
ATOM 689 N N . TYR A 1 88 ? -14.519 0.095 7.644 1.00 90.44 88 TYR A N 1
ATOM 690 C CA . TYR A 1 88 ? -15.084 0.746 8.821 1.00 90.44 88 TYR A CA 1
ATOM 691 C C . TYR A 1 88 ? -16.541 0.336 9.066 1.00 90.44 88 TYR A C 1
ATOM 693 O O . TYR A 1 88 ? -17.354 0.167 8.158 1.00 90.44 88 TYR A O 1
ATOM 701 N N . THR A 1 89 ? -16.885 0.227 1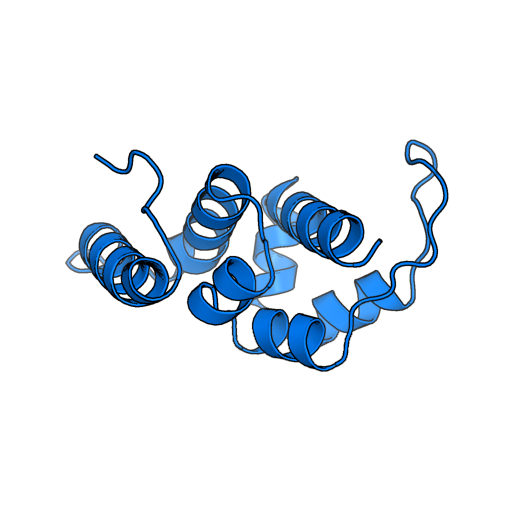0.345 1.00 86.81 89 THR A N 1
ATOM 702 C CA . THR A 1 89 ? -18.234 -0.058 10.839 1.00 86.81 89 THR A CA 1
ATOM 703 C C . THR A 1 89 ? -18.729 1.098 11.709 1.00 86.81 89 THR A C 1
ATOM 705 O O . THR A 1 89 ? -17.962 1.982 12.085 1.00 86.81 89 THR A O 1
ATOM 708 N N . GLU A 1 90 ? -20.011 1.088 12.087 1.00 76.62 90 GLU A N 1
ATOM 709 C CA . GLU A 1 90 ? -20.632 2.149 12.901 1.00 76.62 90 GLU A CA 1
ATOM 710 C C . GLU A 1 90 ? -19.945 2.373 14.272 1.00 76.62 90 GLU A C 1
ATOM 712 O O . GLU A 1 90 ? -20.102 3.435 14.870 1.00 76.62 90 GLU A O 1
ATOM 717 N N . GLY A 1 91 ? -19.149 1.414 14.769 1.00 75.38 91 GLY A N 1
ATOM 718 C CA . GLY A 1 91 ? -18.489 1.493 16.082 1.00 75.38 91 GLY A CA 1
ATOM 719 C C . GLY A 1 91 ? -16.973 1.265 16.105 1.00 75.38 91 GLY A C 1
ATOM 720 O O . GLY A 1 91 ? -16.370 1.379 17.171 1.00 75.38 91 GLY A O 1
ATOM 721 N N . SER A 1 92 ? -16.344 0.933 14.977 1.00 76.00 92 SER A N 1
ATOM 722 C CA . SER A 1 92 ? -14.901 0.668 14.879 1.00 76.00 92 SER A CA 1
ATOM 723 C C . SER A 1 92 ? -14.415 0.989 13.467 1.00 76.00 92 SER A C 1
ATOM 725 O O . SER A 1 92 ? -15.132 0.772 12.492 1.00 76.00 92 SER A O 1
ATOM 727 N N . GLY A 1 93 ? -13.202 1.525 13.358 1.00 87.19 93 GLY A N 1
ATOM 728 C CA . GLY A 1 93 ? -12.610 1.857 12.070 1.00 87.19 93 GLY A CA 1
ATOM 729 C C . GLY A 1 93 ? -11.424 2.789 12.233 1.00 87.19 93 GLY A C 1
ATOM 730 O O . GLY A 1 93 ? -10.328 2.346 12.564 1.00 87.19 93 GLY A O 1
ATOM 731 N N . TRP A 1 94 ? -11.666 4.092 12.082 1.00 90.56 94 TRP A N 1
ATOM 732 C CA . TRP A 1 94 ? -10.621 5.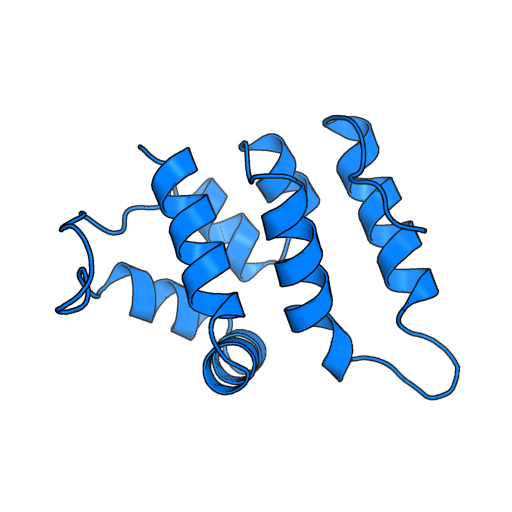118 12.052 1.00 90.56 94 TRP A CA 1
ATOM 733 C C . TRP A 1 94 ? -9.612 5.033 13.200 1.00 90.56 94 TRP A C 1
ATOM 735 O O . TRP A 1 94 ? -8.414 4.874 12.988 1.00 90.56 94 TRP A O 1
ATOM 745 N N . 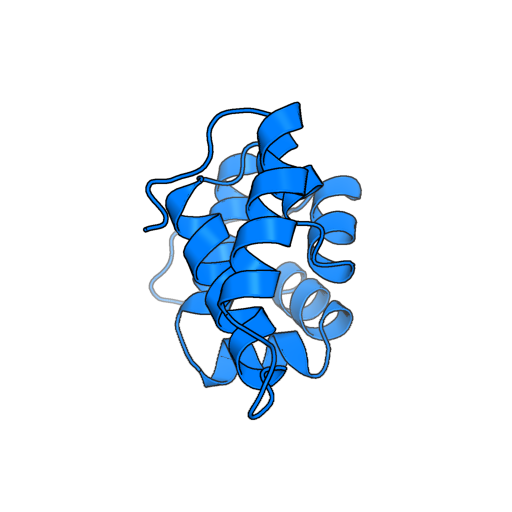ARG A 1 95 ? -10.095 5.138 14.443 1.00 91.06 95 ARG A N 1
ATOM 746 C CA . ARG A 1 95 ? -9.203 5.245 15.603 1.00 91.06 95 ARG A CA 1
ATOM 747 C C . ARG A 1 95 ? -8.414 3.962 15.832 1.00 91.06 95 ARG A C 1
ATOM 749 O O . ARG A 1 95 ? -7.245 4.016 16.182 1.00 91.06 95 ARG A O 1
ATOM 756 N N . GLU A 1 96 ? -9.042 2.817 15.593 1.00 93.06 96 GLU A N 1
ATOM 757 C CA . GLU A 1 96 ? -8.370 1.522 15.659 1.00 93.06 96 GLU A CA 1
ATOM 758 C C . GLU A 1 96 ? -7.297 1.392 14.572 1.00 93.06 96 GLU A C 1
ATOM 760 O O . GLU A 1 96 ? -6.197 0.923 14.857 1.00 93.06 96 GLU A O 1
ATOM 765 N N . LEU A 1 97 ? -7.570 1.853 13.345 1.00 94.19 97 LEU A N 1
ATOM 766 C CA . LEU A 1 97 ? -6.567 1.902 12.283 1.00 94.19 97 LEU A CA 1
ATOM 767 C C . LEU A 1 97 ? -5.378 2.781 12.678 1.00 94.19 97 LEU A C 1
ATOM 769 O O . LEU A 1 97 ? -4.246 2.327 12.542 1.00 94.19 97 LEU A O 1
ATOM 773 N N . VAL A 1 98 ? -5.620 3.980 13.215 1.00 93.69 98 VAL A N 1
ATOM 774 C CA . VAL A 1 98 ? -4.555 4.880 13.688 1.00 93.69 98 VAL A CA 1
ATOM 775 C C . VAL A 1 98 ? -3.670 4.188 14.726 1.00 93.69 98 VAL A C 1
ATOM 777 O O . VAL A 1 98 ? -2.449 4.202 14.587 1.00 93.69 98 VAL A O 1
ATOM 780 N N . GLU A 1 99 ? -4.250 3.540 15.739 1.00 94.06 99 GLU A N 1
ATOM 781 C CA . GLU A 1 99 ? -3.460 2.861 16.777 1.00 94.06 99 GLU A CA 1
ATOM 782 C C . GLU A 1 99 ? -2.678 1.659 16.223 1.00 94.06 99 GLU A C 1
ATOM 784 O O . GLU A 1 99 ? -1.495 1.495 16.536 1.00 94.06 99 GLU A O 1
ATOM 789 N N . ARG A 1 100 ? -3.292 0.847 15.348 1.00 94.94 100 ARG A N 1
ATOM 790 C CA . ARG A 1 100 ? -2.601 -0.264 14.666 1.00 94.94 100 ARG A CA 1
ATOM 791 C C . ARG A 1 100 ? -1.476 0.237 13.761 1.00 94.94 100 ARG A C 1
ATOM 793 O O . ARG A 1 100 ? -0.426 -0.401 13.695 1.00 94.94 100 ARG A O 1
ATOM 800 N N . TYR A 1 101 ? -1.678 1.367 13.085 1.00 95.50 101 TYR A N 1
ATOM 801 C CA . TYR A 1 101 ? -0.664 2.012 12.260 1.00 95.50 101 TYR A CA 1
ATOM 802 C C . TYR A 1 101 ? 0.503 2.486 13.121 1.00 95.50 101 TYR A C 1
ATOM 804 O O . TYR A 1 101 ? 1.627 2.027 12.933 1.00 95.50 101 TYR A O 1
ATOM 812 N N . ARG A 1 102 ? 0.238 3.302 14.152 1.00 94.56 102 ARG A N 1
ATOM 813 C CA . ARG A 1 102 ? 1.264 3.777 15.097 1.00 94.56 102 ARG A CA 1
ATOM 814 C C . ARG A 1 102 ? 2.094 2.627 15.662 1.00 94.56 102 ARG A C 1
ATOM 816 O O . ARG A 1 102 ? 3.321 2.695 15.636 1.00 94.56 102 ARG A O 1
ATOM 823 N N . ALA A 1 103 ? 1.434 1.568 16.129 1.00 95.75 103 ALA A N 1
ATOM 824 C CA . ALA A 1 103 ? 2.102 0.410 16.712 1.00 95.75 103 ALA A CA 1
ATOM 825 C C . ALA A 1 103 ? 3.061 -0.289 15.734 1.00 95.75 103 ALA A C 1
ATOM 827 O O . ALA A 1 103 ? 4.128 -0.731 16.159 1.00 95.75 103 ALA A O 1
ATOM 828 N N . ALA A 1 104 ? 2.719 -0.363 14.444 1.00 96.50 104 ALA A N 1
ATOM 829 C CA . ALA A 1 104 ? 3.591 -0.974 13.443 1.00 96.50 104 ALA A CA 1
ATOM 830 C C . ALA A 1 104 ? 4.734 -0.058 12.989 1.00 96.50 104 ALA A C 1
ATOM 832 O O . ALA A 1 104 ? 5.774 -0.566 12.592 1.00 96.50 104 ALA A O 1
ATOM 833 N N . ILE A 1 105 ? 4.570 1.270 13.040 1.00 95.88 105 ILE A N 1
ATOM 834 C CA . ILE A 1 105 ? 5.581 2.228 12.557 1.00 95.88 105 ILE A CA 1
ATOM 835 C C . ILE A 1 105 ? 6.645 2.545 13.613 1.00 95.88 105 ILE A C 1
ATOM 837 O O . ILE A 1 105 ? 7.820 2.664 13.269 1.00 95.88 105 ILE A O 1
ATOM 841 N N . ILE A 1 106 ? 6.271 2.633 14.897 1.00 94.44 106 ILE A N 1
ATOM 842 C CA . ILE A 1 106 ? 7.186 2.965 16.010 1.00 94.44 106 ILE A CA 1
ATOM 843 C C . ILE A 1 106 ? 8.485 2.128 16.020 1.00 94.44 106 ILE A C 1
ATOM 845 O O . ILE A 1 106 ? 9.548 2.700 16.270 1.00 94.44 106 ILE A O 1
ATOM 849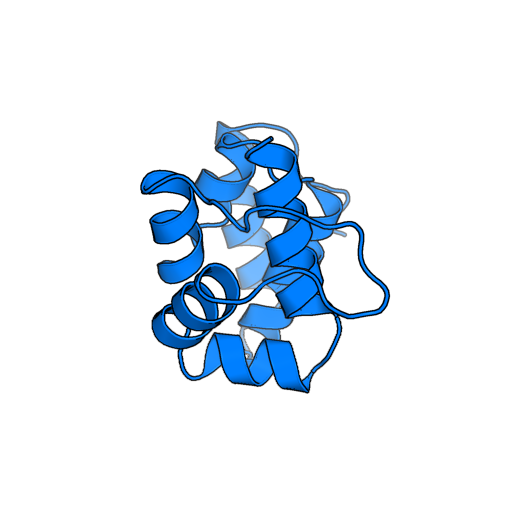 N N . PRO A 1 107 ? 8.469 0.807 15.739 1.00 95.06 107 PRO A N 1
ATOM 850 C CA . PRO A 1 107 ? 9.697 0.013 15.652 1.00 95.06 107 PRO A CA 1
ATOM 851 C C . PRO A 1 107 ? 10.675 0.454 14.551 1.00 95.06 107 PRO A C 1
ATOM 853 O O . PRO A 1 107 ? 11.862 0.135 14.631 1.00 95.06 107 PRO A O 1
ATOM 856 N N . HIS A 1 108 ? 10.195 1.165 13.530 1.00 92.75 108 HIS A N 1
ATOM 857 C CA . HIS A 1 108 ? 10.964 1.558 12.349 1.00 92.75 108 HIS A CA 1
ATOM 858 C C . HIS A 1 108 ? 11.260 3.065 12.281 1.00 92.75 108 HIS A C 1
ATOM 860 O O . HIS A 1 108 ? 12.192 3.464 11.580 1.00 92.75 108 HIS A O 1
ATOM 866 N N . GLY A 1 109 ? 10.505 3.914 12.987 1.00 91.12 109 GLY A N 1
ATOM 867 C CA . GLY A 1 109 ? 10.728 5.358 13.007 1.00 91.12 109 GLY A CA 1
ATOM 868 C C . GLY A 1 109 ? 9.603 6.154 13.664 1.00 91.12 109 GLY A C 1
ATOM 869 O O . GLY A 1 109 ? 8.895 5.663 14.540 1.00 91.12 109 GLY A O 1
ATOM 870 N N . GLU A 1 110 ? 9.463 7.411 13.249 1.00 87.38 110 GLU A N 1
ATOM 871 C CA . GLU A 1 110 ? 8.421 8.311 13.742 1.00 87.38 110 GLU A CA 1
ATOM 872 C C . GLU A 1 110 ? 7.172 8.223 12.865 1.00 87.38 110 GLU A C 1
ATOM 874 O O . GLU A 1 110 ? 7.243 8.114 11.642 1.00 87.38 110 GLU A O 1
ATOM 879 N N . VAL A 1 111 ? 6.009 8.262 13.507 1.00 82.56 111 VAL A N 1
ATOM 880 C CA . VAL A 1 111 ? 4.724 8.309 12.808 1.00 82.56 111 VAL A CA 1
ATOM 881 C C . VAL A 1 111 ? 4.554 9.707 12.216 1.00 82.56 111 VAL A C 1
ATOM 883 O O . VAL A 1 111 ? 4.935 10.685 12.859 1.00 82.56 111 VAL A O 1
ATOM 886 N N . ASP A 1 112 ? 3.968 9.801 11.020 1.00 78.25 112 ASP A N 1
ATOM 887 C CA . ASP A 1 112 ? 3.527 11.091 10.477 1.00 78.25 112 ASP A CA 1
ATOM 888 C C . ASP A 1 112 ? 2.540 11.780 11.442 1.00 78.25 112 ASP A C 1
ATOM 890 O O . ASP A 1 112 ? 2.003 11.130 12.349 1.00 78.25 112 ASP A O 1
ATOM 894 N N . ASP A 1 113 ? 2.313 13.085 11.276 1.00 71.06 113 ASP A N 1
ATOM 895 C CA . ASP A 1 113 ? 1.454 13.875 12.170 1.00 71.06 113 ASP A CA 1
ATOM 896 C C . ASP A 1 113 ? -0.029 13.505 11.982 1.00 71.06 113 ASP A C 1
ATOM 898 O O . ASP A 1 113 ? -0.810 14.179 11.311 1.00 71.06 113 ASP A O 1
ATOM 902 N N . ILE A 1 114 ? -0.396 12.353 12.539 1.00 69.81 114 ILE A N 1
ATOM 903 C CA . ILE A 1 114 ? -1.757 11.842 12.605 1.00 69.81 114 ILE A CA 1
ATOM 904 C C . ILE A 1 114 ? -2.393 12.459 13.864 1.00 69.81 114 ILE A C 1
ATOM 906 O O . ILE A 1 114 ? -1.829 12.284 14.949 1.00 69.81 114 ILE A O 1
ATOM 910 N N . PRO A 1 115 ? -3.518 13.185 13.758 1.00 60.38 115 PRO A N 1
ATOM 911 C CA . PRO A 1 115 ? -4.173 13.823 14.903 1.00 60.38 115 PRO A CA 1
ATOM 912 C C . PRO A 1 115 ? -4.811 12.839 15.901 1.00 60.38 115 PRO A C 1
ATOM 914 O O . PRO A 1 115 ? -5.045 11.656 15.550 1.00 60.38 115 PRO A O 1
#

pLDDT: mean 91.65, std 8.09, range [60.38, 98.5]

Foldseek 3Di:
DQLVLLQVVLCQCLVDLVSLVVCLVQVLCSLVVQQPDFDDPPDDTDNSDHDPQSSVCSSVVVLLSSVLVPHDQVSSVSSLCSNQVVVDDPPDGDVVSVVVNCVSNVVRDDHDPDD